Protein AF-A0A851T6U5-F1 (afdb_monomer_lite)

Structure (mmCIF, N/CA/C/O backbone):
data_AF-A0A851T6U5-F1
#
_entry.id   AF-A0A851T6U5-F1
#
loop_
_atom_site.group_PDB
_atom_site.id
_atom_site.type_symbol
_atom_site.label_atom_id
_atom_site.label_alt_id
_atom_site.label_comp_id
_atom_site.label_asym_id
_atom_site.label_entity_id
_atom_site.label_seq_id
_atom_site.pdbx_PDB_ins_code
_atom_site.Cartn_x
_atom_site.Cartn_y
_atom_site.Cartn_z
_atom_site.occupancy
_atom_site.B_iso_or_equiv
_atom_site.auth_seq_id
_atom_site.auth_comp_id
_atom_site.auth_asym_id
_atom_site.auth_atom_id
_atom_site.pdbx_PDB_model_num
ATOM 1 N N . ARG A 1 1 ? -21.127 57.811 67.408 1.00 44.12 1 ARG A N 1
ATOM 2 C CA . ARG A 1 1 ? -20.665 57.716 66.002 1.00 44.12 1 ARG A CA 1
ATOM 3 C C . ARG A 1 1 ? -19.245 57.186 66.068 1.00 44.12 1 ARG A C 1
ATOM 5 O O . ARG A 1 1 ? -18.445 57.905 66.629 1.00 44.12 1 ARG A O 1
ATOM 12 N N . PHE A 1 2 ? -19.033 55.933 65.671 1.00 36.34 2 PHE A N 1
ATOM 13 C CA . PHE A 1 2 ? -17.827 55.289 65.119 1.00 36.34 2 PHE A CA 1
ATOM 14 C C . PHE A 1 2 ? -18.132 53.784 65.183 1.00 36.34 2 PHE A C 1
ATOM 16 O O . PHE A 1 2 ? -18.352 53.234 66.258 1.00 36.34 2 PHE A O 1
ATOM 23 N N . GLN A 1 3 ? -18.364 53.206 64.004 1.00 40.34 3 GLN A N 1
ATOM 24 C CA . GLN A 1 3 ? -18.709 51.807 63.771 1.00 40.34 3 GLN A CA 1
ATOM 25 C C . GLN A 1 3 ? -17.412 51.019 63.612 1.00 40.34 3 GLN A C 1
ATOM 27 O O . GLN A 1 3 ? -16.672 51.301 62.676 1.00 40.34 3 GLN A O 1
ATOM 32 N N . ASP A 1 4 ? -17.202 50.007 64.447 1.00 41.56 4 ASP A N 1
ATOM 33 C CA . ASP A 1 4 ? -16.258 48.926 64.170 1.00 41.56 4 ASP A CA 1
ATOM 34 C C . ASP A 1 4 ? -17.064 47.657 63.881 1.00 41.56 4 ASP A C 1
ATOM 36 O O . ASP A 1 4 ? -17.465 46.910 64.773 1.00 41.56 4 ASP A O 1
ATOM 40 N N . ASN A 1 5 ? -17.350 47.446 62.596 1.00 40.66 5 ASN A N 1
ATOM 41 C CA . ASN A 1 5 ? -17.885 46.189 62.087 1.00 40.66 5 ASN A CA 1
ATOM 42 C C . ASN A 1 5 ? -16.734 45.181 61.975 1.00 40.66 5 ASN A C 1
ATOM 44 O O . ASN A 1 5 ? -16.069 45.102 60.943 1.00 40.66 5 ASN A O 1
ATOM 48 N N . LYS A 1 6 ? -16.516 44.384 63.022 1.00 45.22 6 LYS A N 1
ATOM 49 C CA . LYS A 1 6 ? -15.748 43.140 62.918 1.00 45.22 6 LYS A CA 1
ATOM 50 C C . LYS A 1 6 ? -16.711 42.025 62.500 1.00 45.22 6 LYS A C 1
ATOM 52 O O . LYS A 1 6 ? -17.415 41.458 63.328 1.00 45.22 6 LYS A O 1
ATOM 57 N N . LEU A 1 7 ? -16.782 41.758 61.199 1.00 41.75 7 LEU A N 1
ATOM 58 C CA . LEU A 1 7 ? -17.482 40.598 60.646 1.00 41.75 7 LEU A CA 1
ATOM 59 C C . LEU A 1 7 ? -16.585 39.364 60.803 1.00 41.75 7 LEU A C 1
ATOM 61 O O . LEU A 1 7 ? -15.665 39.154 60.017 1.00 41.75 7 LEU A O 1
ATOM 65 N N . GLU A 1 8 ? -16.848 38.553 61.824 1.00 46.59 8 GLU A N 1
ATOM 66 C CA . GLU A 1 8 ? -16.397 37.161 61.865 1.00 46.59 8 GLU A CA 1
ATOM 67 C C . GLU A 1 8 ? -17.409 36.322 61.077 1.00 46.59 8 GLU A C 1
ATOM 69 O O . GLU A 1 8 ? -18.534 36.100 61.519 1.00 46.59 8 GLU A O 1
ATOM 74 N N . ILE A 1 9 ? -17.028 35.896 59.871 1.00 43.03 9 ILE A N 1
ATOM 75 C CA . ILE A 1 9 ? -17.803 34.938 59.079 1.00 43.03 9 ILE A CA 1
ATOM 76 C C . ILE A 1 9 ? -17.230 33.554 59.369 1.00 43.03 9 ILE A C 1
ATOM 78 O O . ILE A 1 9 ? -16.257 33.125 58.754 1.00 43.03 9 ILE A O 1
ATOM 82 N N . ALA A 1 10 ? -17.848 32.858 60.317 1.00 42.25 10 ALA A N 1
ATOM 83 C CA . ALA A 1 10 ? -17.792 31.410 60.387 1.00 42.25 10 ALA A CA 1
ATOM 84 C C . ALA A 1 10 ? -19.047 30.870 59.700 1.00 42.25 10 ALA A C 1
ATOM 86 O O . ALA A 1 10 ? -20.143 31.058 60.214 1.00 42.25 10 ALA A O 1
ATOM 87 N N . CYS A 1 11 ? -18.879 30.206 58.557 1.00 36.00 11 CYS A N 1
ATOM 88 C CA . CYS A 1 11 ? -19.816 29.198 58.067 1.00 36.00 11 CYS A CA 1
ATOM 89 C C . CYS A 1 11 ? -19.056 28.210 57.182 1.00 36.00 11 CYS A C 1
ATOM 91 O O . CYS A 1 11 ? -18.760 28.472 56.017 1.00 36.00 11 CYS A O 1
ATOM 93 N N . HIS A 1 12 ? -18.747 27.066 57.788 1.00 43.62 12 HIS A N 1
ATOM 94 C CA . HIS A 1 12 ? -18.504 25.807 57.108 1.00 43.62 12 HIS A CA 1
ATOM 95 C C . HIS A 1 12 ? -19.610 25.541 56.088 1.00 43.62 12 HIS A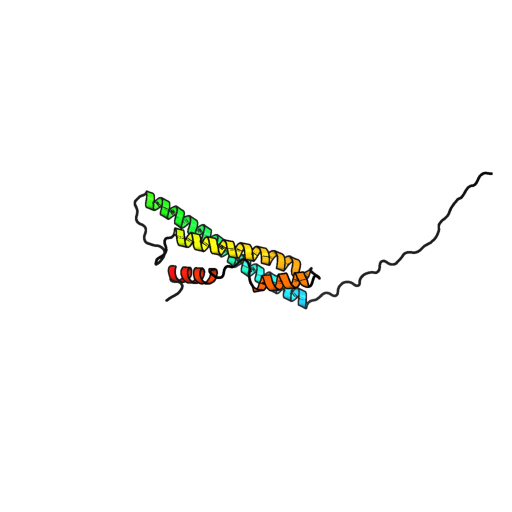 C 1
ATOM 97 O O . HIS A 1 12 ? -20.781 25.632 56.433 1.00 43.62 12 HIS A O 1
ATOM 103 N N . ASN A 1 13 ? -19.216 25.178 54.871 1.00 42.31 13 ASN A N 1
ATOM 104 C CA . ASN A 1 13 ? -19.900 24.200 54.032 1.00 42.31 13 ASN A CA 1
ATOM 105 C C . ASN A 1 13 ? -18.887 23.731 52.987 1.00 42.31 13 ASN A C 1
ATOM 107 O O . ASN A 1 13 ? -18.813 24.237 51.871 1.00 42.31 13 ASN A O 1
ATOM 111 N N . SER A 1 14 ? -18.059 22.775 53.402 1.00 47.28 14 SER A N 1
ATOM 112 C CA . SER A 1 14 ? -17.396 21.846 52.498 1.00 47.28 14 SER A CA 1
ATOM 113 C C . SER A 1 14 ? -18.483 21.108 51.718 1.00 47.28 14 SER A C 1
ATOM 115 O O . SER A 1 14 ? -19.111 20.189 52.244 1.00 47.28 14 SER A O 1
ATOM 117 N N . ALA A 1 15 ? -18.742 21.537 50.486 1.00 42.81 15 ALA A N 1
ATOM 118 C CA . ALA A 1 15 ? -19.391 20.668 49.521 1.00 42.81 15 ALA A CA 1
ATOM 119 C C . ALA A 1 15 ? -18.427 19.497 49.274 1.00 42.81 15 ALA A C 1
ATOM 121 O O . ALA A 1 15 ? -17.263 19.759 48.957 1.00 42.81 15 ALA A O 1
ATOM 122 N N . PRO A 1 16 ? -18.838 18.231 49.449 1.00 45.88 16 PRO A N 1
ATOM 123 C CA . PRO A 1 16 ? -18.022 17.141 48.958 1.00 45.88 16 PRO A CA 1
ATOM 124 C C . PRO A 1 16 ? -18.005 17.278 47.437 1.00 45.88 16 PRO A C 1
ATOM 126 O O . PRO A 1 16 ? -19.061 17.297 46.796 1.00 45.88 16 PRO A O 1
ATOM 129 N N . GLU A 1 17 ? -16.808 17.431 46.872 1.00 46.03 17 GLU A N 1
ATOM 130 C CA . GLU A 1 17 ? -16.572 17.115 45.472 1.00 46.03 17 GLU A CA 1
ATOM 131 C C . GLU A 1 17 ? -17.234 15.763 45.223 1.00 46.03 17 GLU A C 1
ATOM 133 O O . GLU A 1 17 ? -16.931 14.770 45.883 1.00 46.03 17 GLU A O 1
ATOM 138 N N . SER A 1 18 ? -18.237 15.766 44.347 1.00 45.47 18 SER A N 1
ATOM 139 C CA . SER A 1 18 ? -18.873 14.551 43.871 1.00 45.47 18 SER A CA 1
ATOM 140 C C . SER A 1 18 ? -17.793 13.776 43.128 1.00 45.47 18 SER A C 1
ATOM 142 O O . SER A 1 18 ? -17.533 14.032 41.950 1.00 45.47 18 SER A O 1
ATOM 144 N N . GLU A 1 19 ? -17.100 12.903 43.858 1.00 48.81 19 GLU A N 1
ATOM 145 C CA . GLU A 1 19 ? -16.217 11.890 43.312 1.00 48.81 19 GLU A CA 1
ATOM 146 C C . GLU A 1 19 ? -17.049 11.105 42.299 1.00 48.81 19 GLU A C 1
ATOM 148 O O . GLU A 1 19 ? -17.871 10.254 42.649 1.00 48.81 19 GLU A O 1
ATOM 153 N N . LYS A 1 20 ? -16.879 11.437 41.012 1.00 53.88 20 LYS A N 1
ATOM 154 C CA . LYS A 1 20 ? -17.315 10.559 39.933 1.00 53.88 20 LYS A CA 1
ATOM 155 C C . LYS A 1 20 ? -16.717 9.191 40.260 1.00 53.88 20 LYS A C 1
ATOM 157 O O . LYS A 1 20 ? -15.495 9.118 40.413 1.00 53.88 20 LYS A O 1
ATOM 162 N N . PRO A 1 21 ? -17.537 8.134 40.391 1.00 49.34 21 PRO A N 1
ATOM 163 C CA . PRO A 1 21 ? -17.009 6.813 40.673 1.00 49.34 21 PRO A CA 1
ATOM 164 C C . PRO A 1 21 ? -15.940 6.493 39.622 1.00 49.34 21 PRO A C 1
ATOM 166 O O . PRO A 1 21 ? -16.150 6.821 38.446 1.00 49.34 21 PRO A O 1
ATOM 169 N N . PRO A 1 22 ? -14.797 5.908 40.023 1.00 57.81 22 PRO A N 1
ATOM 170 C CA . PRO A 1 22 ? -13.749 5.552 39.082 1.00 57.81 22 PRO A CA 1
ATOM 171 C C . PRO A 1 22 ? -14.382 4.715 37.975 1.00 57.81 22 PRO A C 1
ATOM 173 O O . PRO A 1 22 ? -15.105 3.752 38.254 1.00 57.81 22 PRO A O 1
ATOM 176 N N . ALA A 1 23 ? -14.188 5.150 36.727 1.00 66.00 23 ALA A N 1
ATOM 177 C CA . ALA A 1 23 ? -14.729 4.468 35.565 1.00 66.00 23 ALA A CA 1
ATOM 178 C C . ALA A 1 23 ? -14.356 2.986 35.671 1.00 66.00 23 ALA A C 1
ATOM 180 O O . ALA A 1 23 ? -13.182 2.652 35.844 1.00 66.00 23 ALA A O 1
ATOM 181 N N . LYS A 1 24 ? -15.363 2.104 35.649 1.00 72.94 24 LYS A N 1
ATOM 182 C CA . LYS A 1 24 ? -15.123 0.662 35.661 1.00 72.94 24 LYS A CA 1
ATOM 183 C C . LYS A 1 24 ? -14.237 0.340 34.467 1.00 72.94 24 LYS A C 1
ATOM 185 O O . LYS A 1 24 ? -14.619 0.600 33.330 1.00 72.94 24 LYS A O 1
ATOM 190 N N . TYR A 1 25 ? -13.062 -0.194 34.766 1.00 79.31 25 TYR A N 1
ATOM 191 C CA . TYR A 1 25 ? -12.149 -0.730 33.776 1.00 79.31 25 TYR A CA 1
ATOM 192 C C . TYR A 1 25 ? -12.893 -1.727 32.875 1.00 79.31 25 TYR A C 1
ATOM 194 O O . TYR A 1 25 ? -13.625 -2.581 33.383 1.00 79.31 25 TYR A O 1
ATOM 202 N N . ASN A 1 26 ? -12.758 -1.575 31.557 1.00 87.38 26 ASN A N 1
ATOM 203 C CA . ASN A 1 26 ? -13.423 -2.419 30.571 1.00 87.38 26 ASN A CA 1
ATOM 204 C C . ASN A 1 26 ? -12.379 -3.301 29.876 1.00 87.38 26 ASN A C 1
ATOM 206 O O . ASN A 1 26 ? -11.734 -2.877 28.922 1.00 87.38 26 ASN A O 1
ATOM 210 N N . GLU A 1 27 ? -12.234 -4.530 30.371 1.00 91.00 27 GLU A N 1
ATOM 211 C CA . GLU A 1 27 ? -11.294 -5.531 29.848 1.00 91.00 27 GLU A CA 1
ATOM 212 C C . GLU A 1 27 ? -11.535 -5.864 28.367 1.00 91.00 27 GLU A C 1
ATOM 214 O O . GLU A 1 27 ? -10.584 -6.068 27.613 1.00 91.00 27 GLU A O 1
ATOM 219 N N . GLU A 1 28 ? -12.798 -5.889 27.930 1.00 93.25 28 GLU A N 1
ATOM 220 C CA . GLU A 1 28 ? -13.152 -6.192 26.540 1.00 93.25 28 GLU A CA 1
ATOM 221 C C . GLU A 1 28 ? -12.686 -5.077 25.600 1.00 93.25 28 GLU A C 1
ATOM 223 O O . GLU A 1 28 ? -12.078 -5.349 24.564 1.00 93.25 28 GLU A O 1
ATOM 228 N N . LEU A 1 29 ? -12.914 -3.816 25.989 1.00 91.56 29 LEU A N 1
ATOM 229 C CA . LEU A 1 29 ? -12.463 -2.654 25.222 1.00 91.56 29 LEU A CA 1
ATOM 230 C C . LEU A 1 29 ? -10.938 -2.634 25.097 1.00 91.56 29 LEU A C 1
ATOM 232 O O . LEU A 1 29 ? -10.418 -2.416 24.005 1.00 91.56 29 LEU A O 1
ATOM 236 N N . ASP A 1 30 ? -10.228 -2.903 26.189 1.00 92.75 30 ASP A N 1
ATOM 237 C CA . ASP A 1 30 ? -8.767 -2.968 26.192 1.00 92.75 30 ASP A CA 1
ATOM 238 C C . ASP A 1 30 ? -8.233 -4.063 25.258 1.00 92.75 30 ASP A C 1
ATOM 240 O O . ASP A 1 30 ? -7.296 -3.813 24.492 1.00 92.75 30 ASP A O 1
ATOM 244 N N . SER A 1 31 ? -8.855 -5.248 25.257 1.00 95.50 31 SER A N 1
ATOM 245 C CA . SER A 1 31 ? -8.509 -6.327 24.321 1.00 95.50 31 SER A CA 1
ATOM 246 C C . SER A 1 31 ? -8.717 -5.896 22.867 1.00 95.50 31 SER A C 1
ATOM 248 O O . SER A 1 31 ? -7.819 -6.056 22.037 1.00 95.50 31 SER A O 1
ATOM 250 N N . CYS A 1 32 ? -9.862 -5.280 22.550 1.00 94.88 32 CYS A N 1
ATOM 251 C CA . CYS A 1 32 ? -10.136 -4.771 21.205 1.00 94.88 32 CYS A CA 1
ATOM 252 C C . CYS A 1 32 ? -9.137 -3.683 20.777 1.00 94.88 32 CYS A C 1
ATOM 254 O O . CYS A 1 32 ? -8.657 -3.695 19.642 1.00 94.88 32 CYS A O 1
ATOM 256 N N . CYS A 1 33 ? -8.780 -2.763 21.676 1.00 94.88 33 CYS A N 1
ATOM 257 C CA . CYS A 1 33 ? -7.771 -1.733 21.423 1.00 94.88 33 CYS A CA 1
ATOM 258 C C . CYS A 1 33 ? -6.390 -2.342 21.146 1.00 94.88 33 CYS A C 1
ATOM 260 O O . CYS A 1 33 ? -5.687 -1.888 20.239 1.00 94.88 33 CYS A O 1
ATOM 262 N N . ALA A 1 34 ? -6.005 -3.389 21.881 1.00 96.31 34 ALA A N 1
ATOM 263 C CA . ALA A 1 34 ? -4.750 -4.098 21.655 1.00 96.31 34 ALA A CA 1
ATOM 264 C C . ALA A 1 34 ? -4.715 -4.771 20.271 1.00 96.31 34 ALA A C 1
ATOM 266 O O . ALA A 1 34 ? -3.742 -4.608 19.531 1.00 96.31 34 ALA A O 1
ATOM 267 N N . GLU A 1 35 ? -5.786 -5.467 19.882 1.00 97.38 35 GLU A N 1
ATOM 268 C CA . GLU A 1 35 ? -5.910 -6.095 18.558 1.00 97.38 35 GLU A CA 1
ATOM 269 C C . GLU A 1 35 ? -5.878 -5.070 17.417 1.00 97.38 35 GLU A C 1
ATOM 271 O O . GLU A 1 35 ? -5.205 -5.267 16.395 1.00 97.38 35 GLU A O 1
ATOM 276 N N . LEU A 1 36 ? -6.573 -3.946 17.600 1.00 96.81 36 LEU A N 1
ATOM 277 C CA . LEU A 1 36 ? -6.589 -2.850 16.641 1.00 96.81 36 LEU A CA 1
ATOM 278 C C . LEU A 1 36 ? -5.191 -2.239 16.475 1.00 96.81 36 LEU A C 1
ATOM 280 O O . LEU A 1 36 ? -4.739 -2.012 15.348 1.00 96.81 36 LEU A O 1
ATOM 284 N N . LEU A 1 37 ? -4.471 -2.031 17.580 1.00 9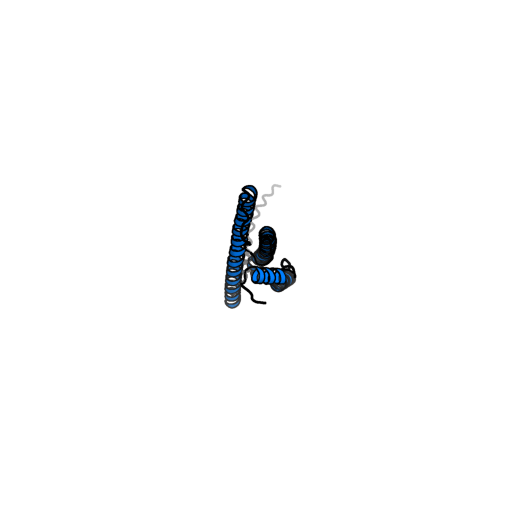7.44 37 LEU A N 1
ATOM 285 C CA . LEU A 1 37 ? -3.107 -1.511 17.561 1.00 97.44 37 LEU A CA 1
ATOM 286 C C . LEU A 1 37 ? -2.130 -2.487 16.889 1.00 97.44 37 LEU A C 1
ATOM 288 O O . LEU A 1 37 ? -1.269 -2.058 16.118 1.00 97.44 37 LEU A O 1
ATOM 292 N N . GLU A 1 38 ? -2.258 -3.793 17.132 1.00 98.31 38 GLU A N 1
ATOM 293 C CA . GLU A 1 38 ? -1.458 -4.808 16.436 1.00 98.31 38 GLU A CA 1
ATOM 294 C C . GLU A 1 38 ? -1.751 -4.827 14.932 1.00 98.31 38 GLU A C 1
ATOM 296 O O . GLU A 1 38 ? -0.828 -4.864 14.113 1.00 98.31 38 GLU A O 1
ATOM 301 N N . THR A 1 39 ? -3.022 -4.718 14.543 1.00 97.81 39 THR A N 1
ATOM 302 C CA . THR A 1 39 ? -3.423 -4.592 13.135 1.00 97.81 39 THR A CA 1
ATOM 303 C C . THR A 1 39 ? -2.798 -3.353 12.493 1.00 97.81 39 THR A C 1
ATOM 305 O O . THR A 1 39 ? -2.185 -3.449 11.426 1.00 97.81 39 THR A O 1
ATOM 308 N N . PHE A 1 40 ? -2.861 -2.204 13.168 1.00 98.06 40 PHE A N 1
ATOM 309 C CA . PHE A 1 40 ? -2.224 -0.971 12.713 1.00 98.06 40 PHE A CA 1
ATOM 310 C C . PHE A 1 40 ? -0.704 -1.131 12.556 1.00 98.06 40 PHE A C 1
ATOM 312 O O . PHE A 1 40 ? -0.149 -0.772 11.519 1.00 98.06 40 PHE A O 1
ATOM 319 N N . LYS A 1 41 ? -0.015 -1.763 13.518 1.00 98.44 41 LYS A N 1
ATOM 320 C CA . LYS A 1 41 ? 1.425 -2.063 13.404 1.00 98.44 41 LYS A CA 1
ATOM 321 C C . LYS A 1 41 ? 1.740 -2.927 12.183 1.00 98.44 41 LYS A C 1
ATOM 323 O O . LYS A 1 41 ? 2.768 -2.712 11.535 1.00 98.44 41 LYS A O 1
ATOM 328 N N . HIS A 1 42 ? 0.897 -3.908 11.858 1.00 98.44 42 HIS A N 1
ATOM 329 C CA . HIS A 1 42 ? 1.063 -4.711 10.646 1.00 98.44 42 HIS A CA 1
ATOM 330 C C . HIS A 1 42 ? 0.909 -3.871 9.375 1.00 98.44 42 HIS A C 1
ATOM 332 O O . HIS A 1 42 ? 1.749 -3.987 8.480 1.00 98.44 42 HIS A O 1
ATOM 338 N N . MET A 1 43 ? -0.087 -2.985 9.319 1.00 98.19 43 MET A N 1
ATOM 339 C CA . MET A 1 43 ? -0.267 -2.052 8.201 1.00 98.19 43 MET A CA 1
ATOM 340 C C . MET A 1 43 ? 0.953 -1.136 8.031 1.00 98.19 43 MET A C 1
ATOM 342 O O . MET A 1 43 ? 1.489 -1.036 6.928 1.00 98.19 43 MET A O 1
ATOM 346 N N . THR A 1 44 ? 1.482 -0.573 9.122 1.00 98.50 44 THR A N 1
ATOM 347 C CA . THR A 1 44 ? 2.709 0.242 9.104 1.00 98.50 44 THR A CA 1
ATOM 348 C C . THR A 1 44 ? 3.905 -0.533 8.558 1.00 98.50 44 THR A C 1
ATOM 350 O O . THR A 1 44 ? 4.651 -0.028 7.722 1.00 98.50 44 THR A O 1
ATOM 353 N N . LYS A 1 45 ? 4.086 -1.798 8.964 1.00 98.56 45 LYS A N 1
ATOM 354 C CA . LYS A 1 45 ? 5.161 -2.652 8.427 1.00 98.56 45 LYS A CA 1
ATOM 355 C C . LYS A 1 45 ? 5.023 -2.876 6.917 1.00 98.56 45 LYS A C 1
ATOM 357 O O . LYS A 1 45 ? 6.043 -2.964 6.235 1.00 98.56 45 LYS A O 1
ATOM 362 N N . ILE A 1 46 ? 3.802 -3.012 6.397 1.00 98.06 46 ILE A N 1
ATOM 363 C CA . ILE A 1 46 ? 3.555 -3.161 4.955 1.00 98.06 46 ILE A CA 1
ATOM 364 C C . ILE A 1 46 ? 3.879 -1.852 4.231 1.00 98.06 46 ILE A C 1
ATOM 366 O O . ILE A 1 46 ? 4.631 -1.880 3.259 1.00 98.06 46 ILE A O 1
ATOM 370 N N . GLN A 1 47 ? 3.403 -0.715 4.738 1.00 98.25 47 GLN A N 1
ATOM 371 C CA . GLN A 1 47 ? 3.658 0.600 4.147 1.00 98.25 47 GLN A CA 1
ATOM 372 C C . GLN A 1 47 ? 5.165 0.906 4.065 1.00 98.25 47 GLN A C 1
ATOM 374 O O . GLN A 1 47 ? 5.654 1.295 3.006 1.00 98.25 47 GLN A O 1
ATOM 379 N N . LEU A 1 48 ? 5.940 0.584 5.107 1.00 98.31 48 LEU A N 1
ATOM 380 C CA . LEU A 1 48 ? 7.402 0.733 5.088 1.00 98.31 48 LEU A CA 1
ATOM 381 C C . LEU A 1 48 ? 8.076 -0.131 4.011 1.00 98.31 48 LEU A C 1
ATOM 383 O O . LEU A 1 48 ? 9.067 0.273 3.400 1.00 98.31 48 LEU A O 1
ATOM 387 N N . LYS A 1 49 ? 7.553 -1.340 3.758 1.00 98.31 49 LYS A N 1
ATOM 388 C CA . LYS A 1 49 ? 8.044 -2.188 2.661 1.00 98.31 49 LYS A CA 1
ATOM 389 C C . LYS A 1 49 ? 7.733 -1.566 1.301 1.00 98.31 49 LYS A C 1
ATOM 391 O O . LYS A 1 49 ? 8.580 -1.654 0.415 1.00 98.31 49 LYS A O 1
ATOM 396 N N . MET A 1 50 ? 6.573 -0.926 1.147 1.00 98.00 50 MET A N 1
ATOM 397 C CA . MET A 1 50 ? 6.209 -0.209 -0.080 1.00 98.00 50 MET A CA 1
ATOM 398 C C . MET A 1 50 ? 7.136 0.987 -0.325 1.00 98.00 50 MET A C 1
ATOM 400 O O . MET A 1 50 ? 7.692 1.104 -1.415 1.00 98.00 50 MET A O 1
ATOM 404 N N . GLU A 1 51 ? 7.409 1.809 0.692 1.00 98.06 51 GLU A N 1
ATOM 405 C CA . GLU A 1 51 ? 8.339 2.945 0.569 1.00 98.06 51 GLU A CA 1
ATOM 406 C C . GLU A 1 51 ? 9.761 2.488 0.207 1.00 98.06 51 GLU A C 1
ATOM 408 O O . GLU A 1 51 ? 10.432 3.074 -0.654 1.00 98.06 51 GLU A O 1
ATOM 413 N N . LYS A 1 52 ? 10.223 1.395 0.831 1.00 97.94 52 LYS A N 1
ATOM 414 C CA . LYS A 1 52 ? 11.525 0.796 0.521 1.00 97.94 52 LYS A CA 1
ATOM 415 C C . LYS A 1 52 ? 11.582 0.277 -0.916 1.00 97.94 52 LYS A C 1
ATOM 417 O O . LYS A 1 52 ? 12.598 0.475 -1.588 1.00 97.94 52 LYS A O 1
ATOM 422 N N . LEU A 1 53 ? 10.517 -0.375 -1.386 1.00 95.50 53 LEU A N 1
ATOM 423 C CA . LEU A 1 53 ? 10.409 -0.834 -2.769 1.00 95.50 53 LEU A CA 1
ATOM 424 C C . LEU A 1 53 ? 10.512 0.356 -3.726 1.00 95.50 53 LEU A C 1
ATOM 426 O O . LEU A 1 53 ? 11.371 0.341 -4.598 1.00 95.50 53 LEU A O 1
ATOM 430 N N . CYS A 1 54 ? 9.745 1.425 -3.497 1.00 96.81 54 CYS A N 1
ATOM 431 C CA . CYS A 1 54 ? 9.778 2.632 -4.328 1.00 96.81 54 CYS A CA 1
ATOM 432 C C . CYS A 1 54 ? 11.172 3.262 -4.393 1.00 96.81 54 CYS A C 1
ATOM 434 O O . CYS A 1 54 ? 11.644 3.616 -5.471 1.00 96.81 54 CYS A O 1
ATOM 436 N N . SER A 1 55 ? 11.854 3.361 -3.248 1.00 97.25 55 SER A N 1
ATOM 437 C CA . SER A 1 55 ? 13.220 3.898 -3.172 1.00 97.25 55 SER A CA 1
ATOM 438 C C . SER A 1 55 ? 14.212 3.042 -3.962 1.00 97.25 55 SER A C 1
ATOM 440 O O . SER A 1 55 ? 15.082 3.564 -4.655 1.00 97.25 55 SER A O 1
ATOM 442 N N . THR A 1 56 ? 14.053 1.718 -3.893 1.00 96.50 56 THR A N 1
ATOM 443 C CA . THR A 1 56 ? 14.884 0.768 -4.640 1.00 96.50 56 THR A CA 1
ATOM 444 C C . THR A 1 56 ? 14.628 0.899 -6.141 1.00 96.50 56 THR A C 1
ATOM 446 O O . THR A 1 56 ? 15.575 1.067 -6.904 1.00 96.50 56 THR A O 1
ATOM 449 N N . THR A 1 57 ? 13.362 0.907 -6.570 1.00 94.75 57 THR A N 1
ATOM 450 C CA . THR A 1 57 ? 12.981 1.064 -7.982 1.00 94.75 57 THR A CA 1
ATOM 451 C C . THR A 1 57 ? 13.445 2.403 -8.553 1.00 94.75 57 THR A C 1
ATOM 453 O O . THR A 1 57 ? 13.911 2.455 -9.690 1.00 94.75 57 THR A O 1
ATOM 456 N N . LYS A 1 58 ? 13.399 3.482 -7.762 1.00 96.44 58 LYS A N 1
ATOM 457 C CA . LYS A 1 58 ? 13.967 4.777 -8.155 1.00 96.44 58 LYS A CA 1
ATOM 458 C C . LYS A 1 58 ? 15.459 4.665 -8.465 1.00 96.44 58 LYS A C 1
ATOM 460 O O . LYS A 1 58 ? 15.894 5.108 -9.522 1.00 96.44 58 LYS A O 1
ATOM 465 N N . GLY A 1 59 ? 16.221 4.016 -7.583 1.00 95.69 59 GLY A N 1
ATOM 466 C CA . GLY A 1 59 ? 17.647 3.772 -7.803 1.00 95.69 59 GLY A CA 1
ATOM 467 C C . GLY A 1 59 ? 17.926 2.958 -9.071 1.00 95.69 59 GLY A C 1
ATOM 468 O O . GLY A 1 59 ? 18.898 3.234 -9.771 1.00 95.69 59 GLY A O 1
ATOM 469 N N . ILE A 1 60 ? 17.055 2.001 -9.409 1.00 92.94 60 ILE A N 1
ATOM 470 C CA . ILE A 1 60 ? 17.134 1.256 -10.675 1.00 92.94 60 ILE A CA 1
ATOM 471 C C . ILE A 1 60 ? 16.898 2.192 -11.870 1.00 92.94 60 ILE A C 1
ATOM 473 O O . ILE A 1 60 ? 17.687 2.165 -12.812 1.00 92.94 60 ILE A O 1
ATOM 477 N N . CYS A 1 61 ? 15.875 3.054 -11.821 1.00 91.94 61 CYS A N 1
ATOM 478 C CA . CYS A 1 61 ? 15.612 4.038 -12.880 1.00 91.94 61 CYS A CA 1
ATOM 479 C C . CYS A 1 61 ? 16.814 4.967 -13.104 1.00 91.94 61 CYS A C 1
ATOM 481 O O . CYS A 1 61 ? 17.230 5.190 -14.242 1.00 91.94 61 CYS A O 1
ATOM 483 N N . ASP A 1 62 ? 17.396 5.483 -12.018 1.00 92.50 62 ASP A N 1
ATOM 484 C CA . ASP A 1 62 ? 18.553 6.380 -12.070 1.00 92.50 62 ASP A CA 1
ATOM 485 C C . ASP A 1 62 ? 19.777 5.673 -12.685 1.00 92.50 62 ASP A C 1
ATOM 487 O O . ASP A 1 62 ? 20.499 6.250 -13.508 1.00 92.50 62 ASP A O 1
ATOM 491 N N . LEU A 1 63 ? 19.986 4.397 -12.340 1.00 91.38 63 LEU A N 1
ATOM 492 C CA . LEU A 1 63 ? 21.070 3.579 -12.881 1.00 91.38 63 LEU A CA 1
ATOM 493 C C . LEU A 1 63 ? 20.877 3.270 -14.373 1.00 91.38 63 LEU A C 1
ATOM 495 O O . LEU A 1 63 ? 21.823 3.391 -15.156 1.00 91.38 63 LEU A O 1
ATOM 499 N N . GLU A 1 64 ? 19.663 2.913 -14.791 1.00 89.12 64 GLU A N 1
ATOM 500 C CA . GLU A 1 64 ? 19.334 2.693 -16.203 1.00 89.12 64 GLU A CA 1
ATOM 501 C C . GLU A 1 64 ? 19.525 3.961 -17.040 1.00 89.12 64 GLU A C 1
ATOM 503 O O . GLU A 1 64 ? 20.091 3.897 -18.135 1.00 89.12 64 GLU A O 1
ATOM 508 N N . ALA A 1 65 ? 19.114 5.123 -16.525 1.00 87.19 65 ALA A N 1
ATOM 509 C CA . ALA A 1 65 ? 19.319 6.408 -17.190 1.00 87.19 65 ALA A CA 1
ATOM 510 C C . ALA A 1 65 ? 20.815 6.729 -17.365 1.00 87.19 65 ALA A C 1
ATOM 512 O O . ALA A 1 65 ? 21.237 7.228 -18.415 1.00 87.19 65 ALA A O 1
ATOM 513 N N . PHE A 1 66 ? 21.640 6.399 -16.366 1.00 86.62 66 PHE A N 1
ATOM 514 C CA . PHE A 1 66 ? 23.094 6.535 -16.454 1.00 86.62 66 PHE A CA 1
ATOM 515 C C . PHE A 1 66 ? 23.702 5.587 -17.503 1.00 86.62 66 PHE A C 1
ATOM 517 O O . PHE A 1 66 ? 24.536 6.005 -18.309 1.00 86.62 66 PHE A O 1
ATOM 524 N N . HIS A 1 67 ? 23.259 4.326 -17.545 1.00 84.06 67 HIS A N 1
ATOM 525 C CA . HIS A 1 67 ? 23.758 3.317 -18.487 1.00 84.06 67 HIS A CA 1
ATOM 526 C C . HIS A 1 67 ? 23.360 3.610 -19.941 1.00 84.06 67 HIS A C 1
ATOM 528 O O . HIS A 1 67 ? 24.191 3.450 -20.841 1.00 84.06 67 HIS A O 1
ATOM 534 N N . HIS A 1 68 ? 22.140 4.101 -20.176 1.00 75.62 68 HIS A N 1
ATOM 535 C CA . HIS A 1 68 ? 21.698 4.529 -21.505 1.00 75.62 68 HIS A CA 1
ATOM 536 C C . HIS A 1 68 ? 22.542 5.686 -22.049 1.00 75.62 68 HIS A C 1
ATOM 538 O O . HIS A 1 68 ? 22.899 5.680 -23.227 1.00 75.62 68 HIS A O 1
ATOM 544 N N . ARG A 1 69 ? 22.952 6.638 -21.196 1.00 74.38 69 ARG A N 1
ATOM 545 C CA . ARG A 1 69 ? 23.885 7.713 -21.586 1.00 74.38 69 ARG A CA 1
ATOM 546 C C . ARG A 1 69 ? 25.248 7.170 -22.039 1.00 74.38 69 ARG A C 1
ATOM 548 O O . ARG A 1 69 ? 25.913 7.800 -22.854 1.00 74.38 69 ARG A O 1
ATOM 555 N N . ALA A 1 70 ? 25.650 6.004 -21.539 1.00 74.50 70 ALA A N 1
ATOM 556 C CA . ALA A 1 70 ? 26.886 5.320 -21.915 1.00 74.50 70 ALA A CA 1
ATOM 557 C C . ALA A 1 70 ? 26.737 4.385 -23.137 1.00 74.50 70 ALA A C 1
ATOM 559 O O . ALA A 1 70 ? 27.670 3.643 -23.446 1.00 74.50 70 ALA A O 1
ATOM 560 N N . GLY A 1 71 ? 25.584 4.390 -23.823 1.00 68.69 71 GLY A N 1
ATOM 561 C CA . GLY A 1 71 ? 25.349 3.624 -25.055 1.00 68.69 71 GLY A CA 1
ATOM 562 C C . GLY A 1 71 ? 25.143 2.117 -24.858 1.00 68.69 71 GLY A C 1
ATOM 563 O O . GLY A 1 71 ? 25.217 1.363 -25.826 1.00 68.69 71 GLY A O 1
ATOM 564 N N . LYS A 1 72 ? 24.901 1.654 -23.624 1.00 68.19 72 LYS A N 1
ATOM 565 C CA . LYS A 1 72 ? 24.639 0.237 -23.331 1.00 68.19 72 LYS A CA 1
ATOM 566 C C . LYS A 1 72 ? 23.132 -0.024 -23.322 1.00 68.19 72 LYS A C 1
ATOM 568 O O . LYS A 1 72 ? 22.416 0.571 -22.525 1.00 68.19 72 LYS A O 1
ATOM 573 N N . CYS A 1 73 ? 22.665 -0.930 -24.182 1.00 61.81 73 CYS A N 1
ATOM 574 C CA . CYS A 1 73 ? 21.291 -1.435 -24.146 1.00 61.81 73 CYS A CA 1
ATOM 575 C C . CYS A 1 73 ? 21.164 -2.442 -22.991 1.00 61.81 73 CYS A C 1
ATOM 577 O O . CYS A 1 73 ? 21.854 -3.464 -22.987 1.00 61.81 73 CYS A O 1
ATOM 579 N N . ALA A 1 74 ? 20.349 -2.123 -21.985 1.00 67.88 74 ALA A N 1
ATOM 580 C CA . ALA A 1 74 ? 20.076 -3.015 -20.862 1.00 67.88 74 ALA A CA 1
ATOM 581 C C . ALA A 1 74 ? 18.950 -3.996 -21.219 1.00 67.88 74 ALA A C 1
ATOM 583 O O . ALA A 1 74 ? 18.008 -3.636 -21.925 1.00 67.88 74 ALA A O 1
ATOM 584 N N . ALA A 1 75 ? 19.051 -5.234 -20.730 1.00 75.94 75 ALA A N 1
ATOM 585 C CA . ALA A 1 75 ? 17.956 -6.191 -20.827 1.00 75.94 75 ALA A CA 1
ATOM 586 C C . ALA A 1 75 ? 16.728 -5.662 -20.057 1.00 75.94 75 ALA A C 1
ATOM 588 O O . ALA A 1 75 ? 16.908 -5.068 -18.991 1.00 75.94 75 ALA A O 1
ATOM 589 N N . PRO A 1 76 ? 15.502 -5.868 -20.570 1.00 80.69 76 PRO A N 1
ATOM 590 C CA . PRO A 1 76 ? 14.294 -5.405 -19.898 1.00 80.69 76 PRO A CA 1
ATOM 591 C C . PRO A 1 76 ? 14.119 -6.111 -18.545 1.00 80.69 76 PRO A C 1
ATOM 593 O O . PRO A 1 76 ? 14.284 -7.327 -18.451 1.00 80.69 76 PRO A O 1
ATOM 596 N N . LEU A 1 77 ? 13.796 -5.339 -17.501 1.00 87.00 77 LEU A N 1
ATOM 597 C CA . LEU A 1 77 ? 13.565 -5.851 -16.142 1.00 87.00 77 LEU A CA 1
ATOM 598 C C . LEU A 1 77 ? 12.143 -6.381 -15.924 1.00 87.00 77 LEU A C 1
ATOM 600 O O . LEU A 1 77 ? 11.932 -7.219 -15.051 1.00 87.00 77 LEU A O 1
ATOM 604 N N . PHE A 1 78 ? 11.186 -5.892 -16.710 1.00 91.31 78 PHE A N 1
ATOM 605 C CA . PHE A 1 78 ? 9.777 -6.279 -16.663 1.00 91.31 78 PHE A CA 1
ATOM 606 C C . PHE A 1 78 ? 9.349 -6.844 -18.018 1.00 91.31 78 PHE A C 1
ATOM 608 O O . PHE A 1 78 ? 10.029 -6.640 -19.027 1.00 91.31 78 PHE A O 1
ATOM 615 N N . HIS A 1 79 ? 8.231 -7.569 -18.046 1.00 89.94 79 HIS A N 1
ATOM 616 C CA . HIS A 1 79 ? 7.773 -8.243 -19.261 1.00 89.94 79 HIS A CA 1
ATOM 617 C C . HIS A 1 79 ? 7.394 -7.272 -20.380 1.00 89.94 79 HIS A C 1
ATOM 619 O O . HIS A 1 79 ? 7.808 -7.460 -21.525 1.00 89.94 79 HIS A O 1
ATOM 625 N N . THR A 1 80 ? 6.599 -6.255 -20.059 1.00 92.56 80 THR A N 1
ATOM 626 C CA . THR A 1 80 ? 6.103 -5.275 -21.030 1.00 92.56 80 THR A CA 1
ATOM 627 C C . THR A 1 80 ? 6.293 -3.832 -20.572 1.00 92.56 80 THR A C 1
ATOM 629 O O . THR A 1 80 ? 6.322 -2.928 -21.409 1.00 92.56 80 THR A O 1
ATOM 632 N N . TRP A 1 81 ? 6.462 -3.591 -19.269 1.00 94.31 81 TRP A N 1
ATOM 633 C CA . TRP A 1 81 ? 6.577 -2.236 -18.734 1.00 94.31 81 TRP A CA 1
ATOM 634 C C . TRP A 1 81 ? 8.006 -1.679 -18.787 1.00 94.31 81 TRP A C 1
ATOM 636 O O . TRP A 1 81 ? 8.965 -2.371 -18.443 1.00 94.31 81 TRP A O 1
ATOM 646 N N . PRO A 1 82 ? 8.180 -0.393 -19.138 1.00 92.69 82 PRO A N 1
ATOM 647 C CA . PRO A 1 82 ? 9.447 0.286 -18.919 1.00 92.69 82 PRO A CA 1
ATOM 648 C C . PRO A 1 82 ? 9.644 0.555 -17.418 1.00 92.69 82 PRO A C 1
ATOM 650 O O . PRO A 1 82 ? 8.694 0.879 -16.700 1.00 92.69 82 PRO A O 1
ATOM 653 N N . THR A 1 83 ? 10.888 0.481 -16.942 1.00 93.69 83 THR A N 1
ATOM 654 C CA . THR A 1 83 ? 11.234 0.661 -15.521 1.00 93.69 83 THR A CA 1
ATOM 655 C C . THR A 1 83 ? 10.697 1.963 -14.903 1.00 93.69 83 THR A C 1
ATOM 657 O O . THR A 1 83 ? 10.149 1.890 -13.798 1.00 93.69 83 THR A O 1
ATOM 660 N N . PRO A 1 84 ? 10.737 3.132 -15.585 1.00 94.25 84 PRO A N 1
ATOM 661 C CA . PRO A 1 84 ? 10.140 4.359 -15.054 1.00 94.25 84 PRO A CA 1
ATOM 662 C C . PRO A 1 84 ? 8.641 4.239 -14.768 1.00 94.25 84 PRO A C 1
ATOM 664 O O . PRO A 1 84 ? 8.178 4.719 -13.739 1.00 94.25 84 PRO A O 1
ATOM 667 N N . TYR A 1 85 ? 7.889 3.541 -15.622 1.00 95.56 85 TYR A N 1
ATOM 668 C CA . TYR A 1 85 ? 6.453 3.362 -15.419 1.00 95.56 85 TYR A CA 1
ATOM 669 C C . TYR A 1 85 ? 6.163 2.453 -14.218 1.00 95.56 85 TYR A C 1
ATOM 671 O O . TYR A 1 85 ? 5.302 2.761 -13.395 1.00 95.56 85 TYR A O 1
ATOM 679 N N . PHE A 1 86 ? 6.938 1.376 -14.041 1.00 96.25 86 PHE A N 1
ATOM 680 C CA . PHE A 1 86 ? 6.828 0.541 -12.841 1.00 96.25 86 PHE A CA 1
ATOM 681 C C . PHE A 1 86 ? 7.125 1.341 -11.560 1.00 96.25 86 PHE A C 1
ATOM 683 O O . PHE A 1 86 ? 6.442 1.166 -10.547 1.00 96.25 86 PHE A O 1
ATOM 690 N N . TYR A 1 87 ? 8.110 2.247 -11.594 1.00 96.75 87 TYR A N 1
ATOM 691 C CA . TYR A 1 87 ? 8.392 3.162 -10.485 1.00 96.75 87 TYR A CA 1
ATOM 692 C C . TYR A 1 87 ? 7.226 4.112 -10.199 1.00 96.75 87 TYR A C 1
ATOM 694 O O . TYR A 1 87 ? 6.822 4.218 -9.043 1.00 96.75 87 TYR A O 1
ATOM 702 N N . GLU A 1 88 ? 6.662 4.758 -11.219 1.00 97.69 88 GLU A N 1
ATOM 703 C CA . GLU A 1 88 ? 5.519 5.670 -11.071 1.00 97.69 88 GLU A CA 1
ATOM 704 C C . GLU A 1 88 ? 4.313 4.974 -10.431 1.00 97.69 88 GLU A C 1
ATOM 706 O O . GLU A 1 88 ? 3.729 5.490 -9.477 1.00 97.69 88 GLU A O 1
ATOM 711 N N . VAL A 1 89 ? 3.978 3.767 -10.898 1.00 97.31 89 VAL A N 1
ATOM 712 C CA . VAL A 1 89 ? 2.885 2.969 -10.324 1.00 97.31 89 VAL A CA 1
ATOM 713 C C . VAL A 1 89 ? 3.198 2.560 -8.881 1.00 97.31 89 VAL A C 1
ATOM 715 O O . VAL A 1 89 ? 2.331 2.674 -8.013 1.00 97.31 89 VAL A O 1
ATOM 718 N N . SER A 1 90 ? 4.438 2.135 -8.602 1.00 97.12 90 SER A N 1
ATOM 719 C CA . SER A 1 90 ? 4.879 1.797 -7.240 1.00 97.12 90 SER A CA 1
ATOM 720 C C . SER A 1 90 ? 4.722 2.989 -6.293 1.00 97.12 90 SER A C 1
ATOM 722 O O . SER A 1 90 ? 4.177 2.839 -5.198 1.00 97.12 90 SER A O 1
ATOM 724 N N . LEU A 1 91 ? 5.181 4.170 -6.724 1.00 97.81 91 LEU A N 1
ATOM 725 C CA . LEU A 1 91 ? 5.136 5.404 -5.946 1.00 97.81 91 LEU A CA 1
ATOM 726 C C . LEU A 1 91 ? 3.693 5.809 -5.658 1.00 97.81 91 LEU A C 1
ATOM 728 O O . LEU A 1 91 ? 3.352 6.013 -4.496 1.00 97.81 91 LEU A O 1
ATOM 732 N N . LYS A 1 92 ? 2.841 5.823 -6.689 1.00 97.62 92 LYS A N 1
ATOM 733 C CA . LYS A 1 92 ? 1.418 6.144 -6.553 1.00 97.62 92 LYS A CA 1
ATOM 734 C C . LYS A 1 92 ? 0.740 5.262 -5.503 1.00 97.62 92 LYS A C 1
ATOM 736 O O . LYS A 1 92 ? 0.090 5.771 -4.595 1.00 97.62 92 LYS A O 1
ATOM 741 N N . LEU A 1 93 ? 0.919 3.942 -5.594 1.00 97.75 93 LEU A N 1
ATOM 742 C CA . LEU A 1 93 ? 0.365 3.018 -4.602 1.00 97.75 93 LEU A CA 1
ATOM 743 C C . LEU A 1 93 ? 0.913 3.327 -3.203 1.00 97.75 93 LEU A C 1
ATOM 745 O O . LEU A 1 93 ? 0.150 3.416 -2.246 1.00 97.75 93 LEU A O 1
ATOM 749 N N . SER A 1 94 ? 2.226 3.525 -3.070 1.00 98.06 94 SER A N 1
ATOM 750 C CA . SER A 1 94 ? 2.848 3.818 -1.776 1.00 98.06 94 SER A CA 1
ATOM 751 C C . SER A 1 94 ? 2.327 5.105 -1.132 1.00 98.06 94 SER A C 1
ATOM 753 O O . SER A 1 94 ? 2.187 5.141 0.090 1.00 98.06 94 SER A O 1
ATOM 755 N N . GLU A 1 95 ? 2.055 6.149 -1.913 1.00 98.12 95 GLU A N 1
ATOM 756 C CA . GLU A 1 95 ? 1.520 7.425 -1.424 1.00 98.12 95 GLU A CA 1
ATOM 757 C C . GLU A 1 95 ? 0.081 7.276 -0.927 1.00 98.12 95 GLU A C 1
ATOM 759 O O . GLU A 1 95 ? -0.224 7.666 0.196 1.00 98.12 95 GLU A O 1
ATOM 764 N N . MET A 1 96 ? -0.776 6.600 -1.687 1.00 98.06 96 MET A N 1
ATOM 765 C CA . MET A 1 96 ? -2.167 6.368 -1.288 1.00 98.06 96 MET A CA 1
ATOM 766 C C . MET A 1 96 ? -2.277 5.561 0.011 1.00 98.06 96 MET A C 1
ATOM 768 O O . MET A 1 96 ? -3.014 5.921 0.928 1.00 98.06 96 MET A O 1
ATOM 772 N N . TYR A 1 97 ? -1.491 4.486 0.138 1.00 98.06 97 TYR A N 1
ATOM 773 C CA . TYR A 1 97 ? -1.453 3.698 1.375 1.00 98.06 97 TYR A CA 1
ATOM 774 C C . TYR A 1 97 ? -0.815 4.457 2.544 1.00 98.06 97 TYR A C 1
ATOM 776 O O . TYR A 1 97 ? -1.107 4.145 3.699 1.00 98.06 97 TYR A O 1
ATOM 784 N N . LYS A 1 98 ? 0.037 5.453 2.278 1.00 98.38 98 LYS A N 1
ATOM 785 C CA . LYS A 1 98 ? 0.580 6.340 3.311 1.00 98.38 98 LYS A CA 1
ATOM 786 C C . LYS A 1 98 ? -0.492 7.277 3.859 1.00 98.38 98 LYS A C 1
ATOM 788 O O . LYS A 1 98 ? -0.601 7.393 5.076 1.00 98.38 98 LYS A O 1
ATOM 793 N N . GLU A 1 99 ? -1.279 7.901 2.988 1.00 98.31 99 GLU A N 1
ATOM 794 C CA . GLU A 1 99 ? -2.400 8.760 3.391 1.00 98.31 99 GLU A CA 1
ATOM 795 C C . GLU A 1 99 ? -3.460 7.963 4.164 1.00 98.31 99 GLU A C 1
ATOM 797 O O . GLU A 1 99 ? -3.865 8.357 5.259 1.00 98.31 99 GLU A O 1
ATOM 802 N N . GLU A 1 100 ? -3.822 6.773 3.675 1.00 98.50 100 GLU A N 1
ATOM 803 C CA . GLU A 1 100 ? -4.747 5.881 4.382 1.00 98.50 100 GLU A CA 1
ATOM 804 C C . GLU A 1 100 ? -4.209 5.482 5.766 1.00 98.50 100 GLU A C 1
ATOM 806 O O . GLU A 1 100 ? -4.950 5.461 6.751 1.00 98.50 100 GLU A O 1
ATOM 811 N N . LEU A 1 101 ? -2.907 5.202 5.883 1.00 98.44 101 LEU A N 1
ATOM 812 C CA . LEU A 1 101 ? -2.293 4.866 7.167 1.00 98.44 101 LEU A CA 1
ATOM 813 C C . LEU A 1 101 ? -2.329 6.044 8.153 1.00 98.44 101 LEU A C 1
ATOM 815 O O . LEU A 1 101 ? -2.548 5.821 9.343 1.00 98.44 101 LEU A O 1
ATOM 819 N N . GLN A 1 102 ? -2.153 7.282 7.682 1.00 98.50 102 GLN A N 1
ATOM 820 C CA . GLN A 1 102 ? -2.269 8.481 8.522 1.00 98.50 102 GLN A CA 1
ATOM 821 C C . GLN A 1 102 ? -3.687 8.644 9.076 1.00 98.50 102 GLN A C 1
ATOM 823 O O . GLN A 1 102 ? -3.850 8.900 10.269 1.00 98.50 102 GLN A O 1
ATOM 828 N N . LEU A 1 103 ? -4.716 8.417 8.252 1.00 98.50 103 LEU A N 1
ATOM 829 C CA . LEU A 1 103 ? -6.103 8.398 8.722 1.00 98.50 103 LEU A CA 1
ATOM 830 C C . LEU A 1 103 ? -6.312 7.320 9.788 1.00 98.50 103 LEU A C 1
ATOM 832 O O . LEU A 1 103 ? -6.867 7.585 10.854 1.00 98.50 103 LEU A O 1
ATOM 836 N N . LYS A 1 104 ? -5.833 6.100 9.523 1.00 98.44 104 LYS A N 1
ATOM 837 C CA . LYS A 1 104 ? -5.943 4.988 10.473 1.00 98.44 104 LYS A CA 1
ATOM 838 C C . LYS A 1 104 ? -5.219 5.281 11.784 1.00 98.44 104 LYS A C 1
ATOM 840 O O . LYS A 1 104 ? -5.722 4.896 12.832 1.00 98.44 104 LYS A O 1
ATOM 845 N N . GLN A 1 105 ? -4.101 6.003 11.754 1.00 98.31 105 GLN A N 1
ATOM 846 C CA . GLN A 1 105 ? -3.404 6.431 12.964 1.00 98.31 105 GLN A CA 1
ATOM 847 C C . GLN A 1 105 ? -4.280 7.340 13.833 1.00 98.31 105 GLN A C 1
ATOM 849 O O . GLN A 1 105 ? -4.354 7.122 15.040 1.00 98.31 105 GLN A O 1
ATOM 854 N N . ILE A 1 106 ? -4.958 8.317 13.222 1.00 97.56 106 ILE A N 1
ATOM 855 C CA . ILE A 1 106 ? -5.878 9.221 13.927 1.00 97.56 106 ILE A CA 1
ATOM 856 C C . ILE A 1 106 ? -7.007 8.412 14.573 1.00 97.56 106 ILE A C 1
ATOM 858 O O . ILE A 1 106 ? -7.259 8.554 15.767 1.00 97.56 106 ILE A O 1
ATOM 862 N N . ILE A 1 107 ? -7.630 7.506 13.811 1.00 97.38 107 ILE A N 1
ATOM 863 C CA . ILE A 1 107 ? -8.727 6.662 14.302 1.00 97.38 107 ILE A CA 1
ATOM 864 C C . ILE A 1 107 ? -8.278 5.829 15.509 1.00 97.38 107 ILE A C 1
ATOM 866 O O . ILE A 1 107 ? -8.935 5.846 16.543 1.00 97.38 107 ILE A O 1
ATOM 870 N N . VAL A 1 108 ? -7.147 5.123 15.412 1.00 96.81 108 VAL A N 1
ATOM 871 C CA . VAL A 1 108 ? -6.655 4.246 16.492 1.00 96.81 108 VAL A CA 1
ATOM 872 C C . VAL A 1 108 ? -6.321 5.026 17.766 1.00 96.81 108 VAL A C 1
ATOM 874 O O . VAL A 1 108 ? -6.475 4.492 18.861 1.00 96.81 108 VAL A O 1
ATOM 877 N N . GLN A 1 109 ? -5.871 6.276 17.643 1.00 94.81 109 GLN A N 1
ATOM 878 C CA . GLN A 1 109 ? -5.540 7.119 18.793 1.00 94.81 109 GLN A CA 1
ATOM 879 C C . GLN A 1 109 ? -6.776 7.677 19.509 1.00 94.81 109 GLN A C 1
ATOM 881 O O . GLN A 1 109 ? -6.708 7.901 20.717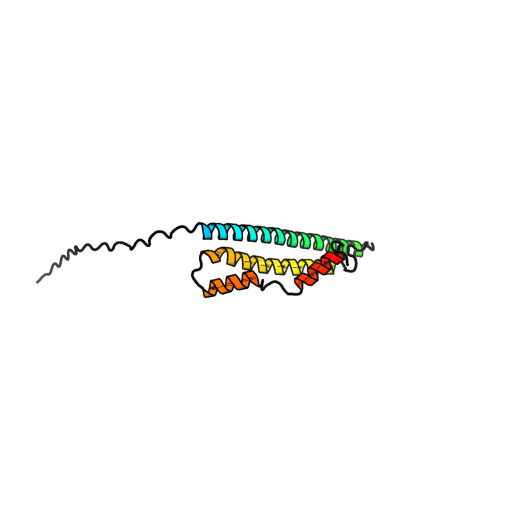 1.00 94.81 109 GLN A O 1
ATOM 886 N N . ASP A 1 110 ? -7.885 7.896 18.799 1.00 94.62 110 ASP A N 1
ATOM 887 C CA . ASP A 1 110 ? -9.040 8.626 19.339 1.00 94.62 110 ASP A CA 1
ATOM 888 C C . ASP A 1 110 ? -10.279 7.755 19.606 1.00 94.62 110 ASP A C 1
ATOM 890 O O . ASP A 1 110 ? -11.070 8.058 20.496 1.00 94.62 110 ASP A O 1
ATOM 894 N N . ILE A 1 111 ? -10.444 6.630 18.899 1.00 94.19 111 ILE A N 1
ATOM 895 C CA . ILE A 1 111 ? -11.696 5.851 18.905 1.00 94.19 111 ILE A CA 1
ATOM 896 C C . ILE A 1 111 ? -12.133 5.363 20.295 1.00 94.19 111 ILE A C 1
ATOM 898 O O . ILE A 1 111 ? -13.327 5.323 20.575 1.00 94.19 111 ILE A O 1
ATOM 902 N N . ALA A 1 112 ? -11.190 5.027 21.181 1.00 91.81 112 ALA A N 1
ATOM 903 C CA . ALA A 1 112 ? -11.486 4.582 22.547 1.00 91.81 112 ALA A CA 1
ATOM 904 C C . ALA A 1 112 ? -11.751 5.740 23.529 1.00 91.81 112 ALA A C 1
ATOM 906 O O . ALA A 1 112 ? -12.215 5.512 24.645 1.00 91.81 112 ALA A O 1
ATOM 907 N N . HIS A 1 113 ? -11.441 6.974 23.125 1.00 89.88 113 HIS A N 1
ATOM 908 C CA . HIS A 1 113 ? -11.558 8.181 23.943 1.00 89.88 113 HIS A CA 1
ATOM 909 C C . HIS A 1 113 ? -12.768 9.044 23.555 1.00 89.88 113 HIS A C 1
ATOM 911 O O . HIS A 1 113 ? -13.205 9.879 24.348 1.00 89.88 113 HIS A O 1
ATOM 917 N N . SER A 1 114 ? -13.321 8.841 22.357 1.00 90.19 114 SER A N 1
ATOM 918 C CA . SER A 1 114 ? -14.482 9.580 21.866 1.00 90.19 114 SER A CA 1
ATOM 919 C C . SER A 1 114 ? -15.802 9.038 22.425 1.00 90.19 114 SER A C 1
ATOM 921 O O . SER A 1 114 ? -16.065 7.837 22.412 1.00 90.19 114 SER A O 1
ATOM 923 N N . ALA A 1 115 ? -16.663 9.950 22.884 1.00 91.06 115 ALA A N 1
ATOM 924 C CA . ALA A 1 115 ? -18.052 9.671 23.265 1.00 91.06 115 ALA A CA 1
ATOM 925 C C . ALA A 1 115 ? -19.069 10.203 22.233 1.00 91.06 115 ALA A C 1
ATOM 927 O O . ALA A 1 115 ? -20.276 10.076 22.437 1.00 91.06 115 ALA A O 1
ATOM 928 N N . ASP A 1 116 ? -18.590 10.824 21.149 1.00 96.06 116 ASP A N 1
ATOM 929 C CA . ASP A 1 116 ? -19.427 11.379 20.087 1.00 96.06 116 ASP A CA 1
ATOM 930 C C . ASP A 1 116 ? -19.799 10.281 19.083 1.00 96.06 116 ASP A C 1
ATOM 932 O O . ASP A 1 116 ? -18.960 9.766 18.341 1.00 96.06 116 ASP A O 1
ATOM 936 N N . GLN A 1 117 ? -21.082 9.924 19.062 1.00 95.69 117 GLN A N 1
ATOM 937 C CA . GLN A 1 117 ? -21.604 8.866 18.208 1.00 95.69 117 GLN A CA 1
ATOM 938 C C . GLN A 1 117 ? -21.473 9.192 16.713 1.00 95.69 117 GLN A C 1
ATOM 940 O O . GLN A 1 117 ? -21.203 8.285 15.923 1.00 95.69 117 GLN A O 1
ATOM 945 N N . ASP A 1 118 ? -21.618 10.458 16.316 1.00 96.56 118 ASP A N 1
ATOM 946 C CA . ASP A 1 118 ? -21.508 10.856 14.912 1.00 96.56 118 ASP A CA 1
ATOM 947 C C . ASP A 1 118 ? -20.054 10.726 14.442 1.00 96.56 118 ASP A C 1
ATOM 949 O O . ASP A 1 118 ? -19.782 10.179 13.369 1.00 96.56 118 ASP A O 1
ATOM 953 N N . LEU A 1 119 ? -19.101 11.126 15.289 1.00 96.06 119 LEU A N 1
ATOM 954 C CA . LEU A 1 119 ? -17.673 10.950 15.024 1.00 96.06 119 LEU A CA 1
ATOM 955 C C . LEU A 1 119 ? -17.276 9.467 14.950 1.00 96.06 119 LEU A C 1
ATOM 957 O O . LEU A 1 119 ? -16.547 9.068 14.040 1.00 96.06 119 LEU A O 1
ATOM 961 N N . LEU A 1 120 ? -17.793 8.626 15.851 1.00 96.50 120 LEU A N 1
ATOM 962 C CA . LEU A 1 120 ? -17.545 7.179 15.820 1.00 96.50 120 LEU A CA 1
ATOM 963 C C . LEU A 1 120 ? -18.057 6.535 14.521 1.00 96.50 120 LEU A C 1
ATOM 965 O O . LEU A 1 120 ? -17.389 5.668 13.955 1.00 96.50 120 LEU A O 1
ATOM 969 N N . MET A 1 121 ? -19.200 6.989 13.998 1.00 97.00 121 MET A N 1
ATOM 970 C CA . MET A 1 121 ? -19.716 6.538 12.700 1.00 97.00 121 MET A CA 1
ATOM 971 C C . MET A 1 121 ? -18.813 6.965 11.534 1.00 97.00 121 MET A C 1
ATOM 973 O O . MET A 1 121 ? -18.593 6.188 10.595 1.00 97.00 121 MET A O 1
ATOM 977 N N . VAL A 1 122 ? -18.238 8.169 11.597 1.00 97.12 122 VAL A N 1
ATOM 978 C CA . VAL A 1 122 ? -17.234 8.628 10.623 1.00 97.12 122 VAL A CA 1
ATOM 979 C C . VAL A 1 122 ? -15.973 7.766 10.698 1.00 97.12 122 VAL A C 1
ATOM 981 O O . VAL A 1 122 ? -15.473 7.336 9.660 1.00 97.12 122 VAL A O 1
ATOM 984 N N . TYR A 1 123 ? -15.480 7.438 11.893 1.00 97.25 123 TYR A N 1
ATOM 985 C CA . TYR A 1 123 ? -14.323 6.552 12.057 1.00 97.25 123 TYR A CA 1
ATOM 986 C C . TYR A 1 123 ? -14.579 5.144 11.531 1.00 97.25 123 TYR A C 1
ATOM 988 O O . TYR A 1 123 ? -13.753 4.615 10.787 1.00 97.25 123 TYR A O 1
ATOM 996 N N . LEU A 1 124 ? -15.737 4.559 11.841 1.00 95.94 124 LEU A N 1
ATOM 997 C CA . LEU A 1 124 ? -16.112 3.233 11.357 1.00 95.94 124 LEU A CA 1
ATOM 998 C C . LEU A 1 124 ? -16.178 3.187 9.825 1.00 95.94 124 LEU A C 1
ATOM 1000 O O . LEU A 1 124 ? -15.603 2.295 9.198 1.00 95.94 124 LEU A O 1
ATOM 1004 N N . SER A 1 125 ? -16.859 4.159 9.217 1.00 97.50 125 SER A N 1
ATOM 1005 C CA . SER A 1 125 ? -16.979 4.237 7.758 1.00 97.50 125 SER A CA 1
ATOM 1006 C C . SER A 1 125 ? -15.629 4.491 7.086 1.00 97.50 125 SER A C 1
ATOM 1008 O O . SER A 1 125 ? -15.287 3.796 6.130 1.00 97.50 125 SER A O 1
ATOM 1010 N N . SER A 1 126 ? -14.823 5.405 7.627 1.00 97.25 126 SER A N 1
ATOM 1011 C CA . SER A 1 126 ? -13.468 5.685 7.139 1.00 97.25 126 SER A CA 1
ATOM 1012 C C . SER A 1 126 ? -12.569 4.452 7.219 1.00 97.25 126 SER A C 1
ATOM 1014 O O . SER A 1 126 ? -11.828 4.159 6.283 1.00 97.25 126 SER A O 1
ATOM 1016 N N . TRP A 1 127 ? -12.666 3.678 8.304 1.00 96.69 127 TRP A N 1
ATOM 1017 C CA . TRP A 1 127 ? -11.893 2.451 8.464 1.00 96.69 127 TRP A CA 1
ATOM 1018 C C . TRP A 1 127 ? -12.255 1.387 7.422 1.00 96.69 127 TRP A C 1
ATOM 1020 O O . TRP A 1 127 ? -11.354 0.743 6.874 1.00 96.69 127 TRP A O 1
ATOM 1030 N N . LEU A 1 128 ? -13.556 1.219 7.155 1.00 96.31 128 LEU A N 1
ATOM 1031 C CA . LEU A 1 128 ? -14.102 0.209 6.249 1.00 96.31 128 LEU A CA 1
ATOM 1032 C C . LEU A 1 128 ? -13.857 0.542 4.773 1.00 96.31 128 LEU A C 1
ATOM 1034 O O . LEU A 1 128 ? -13.422 -0.328 4.020 1.00 96.31 128 LEU A O 1
ATOM 1038 N N . TYR A 1 129 ? -14.152 1.776 4.360 1.00 96.19 129 TYR A N 1
ATOM 1039 C CA . TYR A 1 129 ? -14.179 2.154 2.945 1.00 96.19 129 TYR A CA 1
ATOM 1040 C C . TYR A 1 129 ? -12.847 2.673 2.401 1.00 96.19 129 TYR A C 1
ATOM 1042 O O . TYR A 1 129 ? -12.715 2.756 1.186 1.00 96.19 129 TYR A O 1
ATOM 1050 N N . GLN A 1 130 ? -11.867 2.968 3.264 1.00 96.94 130 GLN A N 1
ATOM 1051 C CA . GLN A 1 130 ? -10.505 3.361 2.875 1.00 96.94 130 GLN A CA 1
ATOM 1052 C C . GLN A 1 130 ? -10.482 4.522 1.861 1.00 96.94 130 GLN A C 1
ATOM 1054 O O . GLN A 1 130 ? -10.098 4.334 0.705 1.00 96.94 130 GLN A O 1
ATOM 1059 N N . PRO A 1 131 ? -10.938 5.725 2.257 1.00 97.19 131 PRO A N 1
ATOM 1060 C CA . PRO A 1 131 ? -11.232 6.824 1.335 1.00 97.19 131 PRO A CA 1
ATOM 1061 C C . PRO A 1 131 ? -10.030 7.309 0.510 1.00 97.19 131 PRO A C 1
ATOM 1063 O O . PRO A 1 131 ? -10.234 7.902 -0.548 1.00 97.19 131 PRO A O 1
ATOM 1066 N N . TYR A 1 132 ? -8.799 7.055 0.961 1.00 97.81 132 TYR A N 1
ATOM 1067 C CA . TYR A 1 132 ? -7.578 7.439 0.242 1.00 97.81 132 TYR A CA 1
ATOM 1068 C C . TYR A 1 132 ? -7.113 6.385 -0.776 1.00 97.81 132 TYR A C 1
ATOM 1070 O O . TYR A 1 132 ? -6.157 6.606 -1.518 1.00 97.81 132 TYR A O 1
ATOM 1078 N N . ILE A 1 133 ? -7.789 5.234 -0.852 1.00 97.00 133 ILE A N 1
ATOM 1079 C CA . ILE A 1 133 ? -7.455 4.153 -1.778 1.00 97.00 133 ILE A CA 1
ATOM 1080 C C . ILE A 1 133 ? -8.396 4.187 -2.989 1.00 97.00 133 ILE A C 1
ATOM 1082 O O . ILE A 1 133 ? -9.543 3.753 -2.944 1.00 97.00 133 ILE A 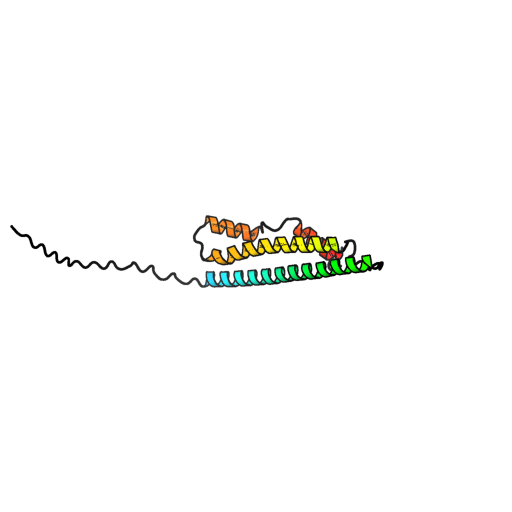O 1
ATOM 1086 N N . GLU A 1 134 ? -7.888 4.658 -4.126 1.00 96.00 134 GLU A N 1
ATOM 1087 C CA . GLU A 1 134 ? -8.574 4.595 -5.416 1.00 96.00 134 GLU A CA 1
ATOM 1088 C C . GLU A 1 134 ? -8.905 3.151 -5.831 1.00 96.00 134 GLU A C 1
ATOM 1090 O O . GLU A 1 134 ? -8.105 2.222 -5.663 1.00 96.00 134 GLU A O 1
ATOM 1095 N N . ASN A 1 135 ? -10.033 2.989 -6.527 1.00 92.81 135 ASN A N 1
ATOM 1096 C CA . ASN A 1 135 ? -10.498 1.705 -7.067 1.00 92.81 135 ASN A CA 1
ATOM 1097 C C . ASN A 1 135 ? -9.504 1.052 -8.048 1.00 92.81 135 ASN A C 1
ATOM 1099 O O . ASN A 1 135 ? -9.453 -0.174 -8.167 1.00 92.81 135 ASN A O 1
ATOM 1103 N N . SER A 1 136 ? -8.690 1.854 -8.742 1.00 93.69 136 SER A N 1
ATOM 1104 C CA . SER A 1 136 ? -7.647 1.376 -9.656 1.00 93.69 136 SER A CA 1
ATOM 1105 C C . SER A 1 136 ? -6.480 0.687 -8.951 1.00 93.69 136 SER A C 1
ATOM 1107 O O . SER A 1 136 ? -5.757 -0.060 -9.605 1.00 93.69 136 SER A O 1
ATOM 1109 N N . SER A 1 137 ? -6.302 0.871 -7.639 1.00 94.69 137 SER A N 1
ATOM 1110 C CA . SER A 1 137 ? -5.168 0.315 -6.884 1.00 94.69 137 SER A CA 1
ATOM 1111 C C . SER A 1 137 ? -5.047 -1.195 -7.028 1.00 94.69 137 SER A C 1
ATOM 1113 O O . SER A 1 137 ? -3.958 -1.717 -7.256 1.00 94.69 137 SER A O 1
ATOM 1115 N N . LYS A 1 138 ? -6.181 -1.905 -6.950 1.00 94.44 138 LYS A N 1
ATOM 1116 C CA . LYS A 1 138 ? -6.206 -3.362 -7.103 1.00 94.44 138 LYS A CA 1
ATOM 1117 C C . LYS A 1 138 ? -5.751 -3.774 -8.499 1.00 94.44 138 LYS A C 1
ATOM 1119 O O . LYS A 1 138 ? -4.929 -4.671 -8.624 1.00 94.44 138 LYS A O 1
ATOM 1124 N N . LEU A 1 139 ? -6.251 -3.104 -9.536 1.00 95.88 139 LEU A N 1
ATOM 1125 C CA . LEU A 1 139 ? -5.857 -3.385 -10.915 1.00 95.88 139 LEU A CA 1
ATOM 1126 C C . LEU A 1 139 ? -4.360 -3.124 -11.136 1.00 95.88 139 LEU A C 1
ATOM 1128 O O . LEU A 1 139 ? -3.688 -3.946 -11.749 1.00 95.88 139 LEU A O 1
ATOM 1132 N N . LEU A 1 140 ? -3.837 -2.016 -10.604 1.00 96.38 140 LEU A N 1
ATOM 1133 C CA . LEU A 1 140 ? -2.415 -1.678 -10.686 1.00 96.38 140 LEU A CA 1
ATOM 1134 C C . LEU A 1 140 ? -1.544 -2.725 -9.987 1.00 96.38 140 LEU A C 1
ATOM 1136 O O . LEU A 1 140 ? -0.544 -3.154 -10.554 1.00 96.38 140 LEU A O 1
ATOM 1140 N N . LEU A 1 141 ? -1.942 -3.180 -8.796 1.00 95.62 141 LEU A N 1
ATOM 1141 C CA . LEU A 1 141 ? -1.227 -4.229 -8.073 1.00 95.62 141 LEU A CA 1
ATOM 1142 C C . LEU A 1 141 ? -1.198 -5.540 -8.870 1.00 95.62 141 LEU A C 1
ATOM 1144 O O . LEU A 1 141 ? -0.144 -6.156 -8.998 1.00 95.62 141 LEU A O 1
ATOM 1148 N N . GLU A 1 142 ? -2.334 -5.950 -9.442 1.00 95.88 142 GLU A N 1
ATOM 1149 C CA . GLU A 1 142 ? -2.399 -7.163 -10.264 1.00 95.88 142 GLU A CA 1
ATOM 1150 C C . GLU A 1 142 ? -1.528 -7.047 -11.519 1.00 95.88 142 GLU A C 1
ATOM 1152 O O . GLU A 1 142 ? -0.825 -7.995 -11.869 1.00 95.88 142 GLU A O 1
ATOM 1157 N N . ALA A 1 143 ? -1.505 -5.874 -12.155 1.00 95.62 143 ALA A N 1
ATOM 1158 C CA . ALA A 1 143 ? -0.623 -5.616 -13.285 1.00 95.62 143 ALA A CA 1
ATOM 1159 C C . ALA A 1 143 ? 0.859 -5.684 -12.879 1.00 95.62 143 ALA A C 1
ATOM 1161 O O . ALA A 1 143 ? 1.636 -6.360 -13.543 1.00 95.62 143 ALA A O 1
ATOM 1162 N N . MET A 1 144 ? 1.254 -5.094 -11.746 1.00 95.88 144 MET A N 1
ATOM 1163 C CA . MET A 1 144 ? 2.630 -5.201 -11.238 1.00 95.88 144 MET A CA 1
ATOM 1164 C C . MET A 1 144 ? 3.047 -6.652 -10.951 1.00 95.88 144 MET A C 1
ATOM 1166 O O . MET A 1 144 ? 4.195 -7.031 -11.199 1.00 95.88 144 MET A O 1
ATOM 1170 N N . LEU A 1 145 ? 2.135 -7.480 -10.431 1.00 95.81 145 LEU A N 1
ATOM 1171 C CA . LEU A 1 145 ? 2.403 -8.901 -10.187 1.00 95.81 145 LEU A CA 1
ATOM 1172 C C . LEU A 1 145 ? 2.589 -9.681 -11.491 1.00 95.81 145 LEU A C 1
ATOM 1174 O O . LEU A 1 145 ? 3.470 -10.537 -11.557 1.00 95.81 145 LEU A O 1
ATOM 1178 N N . LEU A 1 146 ? 1.794 -9.377 -12.519 1.00 95.94 146 LEU A N 1
ATOM 1179 C CA . LEU A 1 146 ? 1.961 -9.953 -13.854 1.00 95.94 146 LEU A CA 1
ATOM 1180 C C . LEU A 1 146 ? 3.303 -9.540 -14.463 1.00 95.94 146 LEU A C 1
ATOM 1182 O O . LEU A 1 146 ? 4.056 -10.399 -14.901 1.00 95.94 146 LEU A O 1
ATOM 1186 N N . GLU 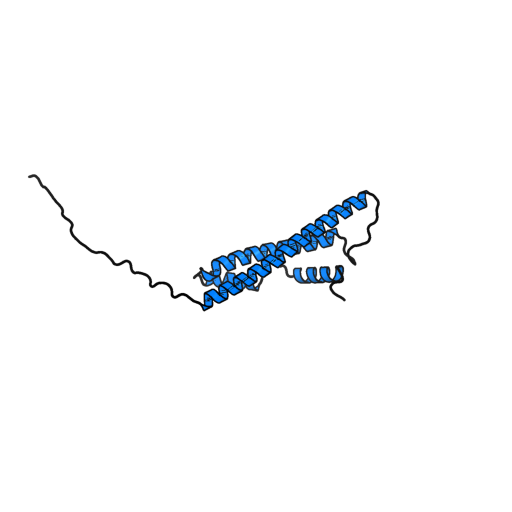A 1 147 ? 3.645 -8.252 -14.415 1.00 94.50 147 GLU A N 1
ATOM 1187 C CA . GLU A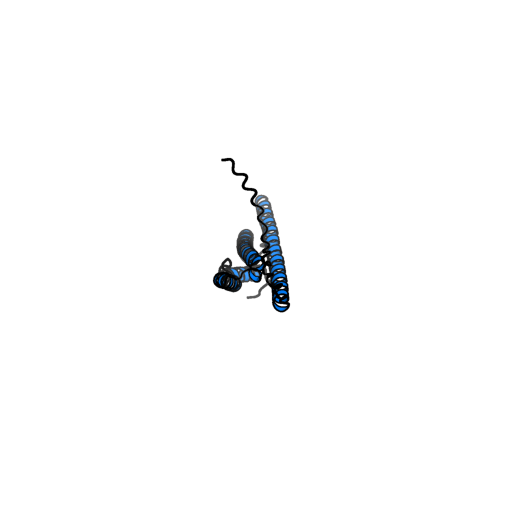 1 147 ? 4.876 -7.696 -14.999 1.00 94.50 147 GLU A CA 1
ATOM 1188 C C . GLU A 1 147 ? 6.167 -8.227 -14.377 1.00 94.50 147 GLU A C 1
ATOM 1190 O O . GLU A 1 147 ? 7.213 -8.236 -15.025 1.00 94.50 147 GLU A O 1
ATOM 1195 N N . THR A 1 148 ? 6.091 -8.682 -13.129 1.00 93.31 148 THR A N 1
ATOM 1196 C CA . THR A 1 148 ? 7.214 -9.280 -12.399 1.00 93.31 148 THR A CA 1
ATOM 1197 C C . THR A 1 148 ? 7.188 -10.810 -12.400 1.00 93.31 148 THR A C 1
ATOM 1199 O O . THR A 1 148 ? 8.032 -11.425 -11.752 1.00 93.31 148 THR A O 1
ATOM 1202 N N . GLY A 1 149 ? 6.216 -11.433 -13.075 1.00 92.00 149 GLY A N 1
ATOM 1203 C CA . GLY A 1 149 ? 6.062 -12.889 -13.134 1.00 92.00 149 GLY A CA 1
ATOM 1204 C C . GLY A 1 149 ? 5.593 -13.541 -11.826 1.00 92.00 149 GLY A C 1
ATOM 1205 O O . GLY A 1 149 ? 5.609 -14.763 -11.708 1.00 92.00 149 GLY A O 1
ATOM 1206 N N . HIS A 1 150 ? 5.160 -12.756 -10.832 1.00 92.44 150 HIS A N 1
ATOM 1207 C CA . HIS A 1 150 ? 4.612 -13.271 -9.568 1.00 92.44 150 HIS A CA 1
ATOM 1208 C C . HIS A 1 150 ? 3.157 -13.732 -9.699 1.00 92.44 150 HIS A C 1
ATOM 1210 O O . HIS A 1 150 ? 2.642 -14.430 -8.823 1.00 92.44 150 HIS A O 1
ATOM 1216 N N . ARG A 1 151 ? 2.490 -13.357 -10.793 1.00 89.81 151 ARG A N 1
ATOM 1217 C CA . ARG A 1 151 ? 1.181 -13.869 -11.187 1.00 89.81 151 ARG A CA 1
ATOM 1218 C C . ARG A 1 151 ? 1.271 -14.459 -12.592 1.00 89.81 151 ARG A C 1
ATOM 1220 O O . ARG A 1 151 ? 1.893 -13.879 -13.473 1.00 89.81 151 ARG A O 1
ATOM 1227 N N . HIS A 1 152 ? 0.624 -15.604 -12.781 1.00 80.06 152 HIS A N 1
ATOM 1228 C CA . HIS A 1 152 ? 0.446 -16.223 -14.092 1.00 80.06 152 HIS A CA 1
ATOM 1229 C C . HIS A 1 152 ? -0.884 -15.752 -14.699 1.00 80.06 152 HIS A C 1
ATOM 1231 O O . HIS A 1 152 ? -1.849 -15.550 -13.952 1.00 80.06 152 HIS A O 1
ATOM 1237 N N . CYS A 1 153 ? -0.911 -15.569 -16.021 1.00 61.12 153 CYS A N 1
ATOM 1238 C CA . CYS A 1 153 ? -2.137 -15.336 -16.790 1.00 61.12 153 CYS A CA 1
ATOM 1239 C C . CYS A 1 153 ? -3.043 -16.570 -16.805 1.00 61.12 153 CYS A C 1
ATOM 1241 O O . CYS A 1 153 ? -2.501 -17.698 -16.863 1.00 61.12 153 CYS A O 1
#

InterPro domains:
  IPR023250 Cyclin-dependent kinase 2-interacting protein [PR02040] (28-43)
  IPR023250 Cyclin-dependent kinase 2-interacting protein [PR02040] (76-90)
  IPR023250 Cyclin-dependent kinase 2-interacting protein [PR02040] (97-113)
  IPR023250 Cyclin-dependent kinase 2-interacting protein [PR02040] (123-134)
  IPR023250 Cyclin-dependent kinase 2-interacting protein [PR02040] (137-151)

pLDDT: mean 85.94, std 18.6, range [36.0, 98.56]

Sequence (153 aa):
RFQDNKLEIACHNSAPESEKPPAKYNEELDSCCAELLETFKHMTKIQLKMEKLCSTTKGICDLEAFHHRAGKCAAPLFHTWPTPYFYEVSLKLSEMYKEELQLKQIIVQDIAHSADQDLLMVYLSSWLYQPYIENSSKLLLEAMLLETGHRHC

Organism: NCBI:txid1977171

Radius of gyration: 29.84 Å; chains: 1; bounding box: 48×74×91 Å

Secondary structure (DSSP, 8-state):
-------------------PPPPPP-HHHHHHHHHHHHHHHHHHHHHHHHHHHHHHHHHHHHHHHHHHHTT--PPPSSSS--HHHHHHHHHHHHHHHHHHHHHHHHHHHHTTT---HHHHHHHHHHHHH-TTS-THHHHHHHHHHHHTTSS--

Foldseek 3Di:
DDDDDPDDDDDDDDDPPPPPDPPPDDPVLVVVLVVLVVVLVVLVVVLVVLVVVLVVLVVVVVVVVVVVVVVDDDDAQWDPDHSVVLSVLSVLLSVLSVVLSVLSVVLSVPLSPDPDPVVNVVSVCCPPVSVSDDPCNVVSVVVSCVRNVVDDD